Protein AF-A0A859IIN7-F1 (afdb_monomer_lite)

Foldseek 3Di:
DVVVVVVVVLLVLLVVLLVLLLVLLVVLLVCLVVVNDDDLVVVLVSLVSSLVSLQVSLVSCLVCVVVDDLVSLVVSLVSLVSSLVSVVVSVVSHPDDPDPSNVVSVVVSVVSNVVSVVSSVVSVVVNVVVVVVVVVVVVVVVVD

pLDDT: mean 83.44, std 11.03, range [45.28, 95.75]

Secondary structure (DSSP, 8-state):
-HHHHHHHHHHHHHHHHHHHHHHHHHHHHHHHHTT-PPPHHHHHHHHHHHHHHHHHHHHHHHHTTTTS-HHHHHHHHHHHHHHHHHHHHHHHHS-----HHHHHHHHHHHHHHHHHHHHHHHHHHHHHHHHHHHHHHHHHHHH-

Structure (mmCIF, N/CA/C/O backbone):
data_AF-A0A859IIN7-F1
#
_entry.id   AF-A0A859IIN7-F1
#
loop_
_atom_site.group_PDB
_atom_site.id
_atom_site.type_symbol
_atom_site.label_atom_id
_atom_site.label_alt_id
_atom_site.label_comp_id
_atom_site.label_asym_id
_atom_site.label_entity_id
_atom_site.label_seq_id
_atom_site.pdbx_PDB_ins_code
_atom_site.Cartn_x
_atom_site.Cartn_y
_atom_site.Cartn_z
_atom_site.occupancy
_atom_site.B_iso_or_equiv
_atom_site.auth_seq_id
_atom_site.auth_comp_id
_atom_site.auth_asym_id
_atom_site.auth_atom_id
_atom_site.pdbx_PDB_model_num
ATOM 1 N N . MET A 1 1 ? -8.875 -16.044 26.365 1.00 47.06 1 MET A N 1
ATOM 2 C CA . MET A 1 1 ? -7.469 -15.894 25.914 1.00 47.06 1 MET A CA 1
ATOM 3 C C . MET A 1 1 ? -7.319 -16.056 24.393 1.00 47.06 1 MET A C 1
ATOM 5 O O . MET A 1 1 ? -6.776 -15.157 23.759 1.00 47.06 1 MET A O 1
ATOM 9 N N . PHE A 1 2 ? -7.911 -17.092 23.781 1.00 45.28 2 PHE A N 1
ATOM 10 C CA . PHE A 1 2 ? -7.899 -17.334 22.323 1.00 45.28 2 PHE A CA 1
ATOM 11 C C . PHE A 1 2 ? -8.406 -16.170 21.445 1.00 45.28 2 PHE A C 1
ATOM 13 O O . PHE A 1 2 ? -7.792 -15.848 20.430 1.00 45.28 2 PHE A O 1
ATOM 20 N N . ASN A 1 3 ? -9.454 -15.452 21.867 1.00 55.69 3 ASN A N 1
ATOM 21 C CA . ASN A 1 3 ? -9.969 -14.289 21.122 1.00 55.69 3 ASN A CA 1
ATOM 22 C C . ASN A 1 3 ? -8.985 -13.103 21.048 1.00 55.69 3 ASN A C 1
ATOM 24 O O . ASN A 1 3 ? -9.056 -12.300 20.118 1.00 55.69 3 ASN A O 1
ATOM 28 N N . LYS A 1 4 ? -8.064 -12.977 22.014 1.00 54.66 4 LYS A N 1
ATOM 29 C CA . LYS A 1 4 ? -7.067 -11.894 22.054 1.00 54.66 4 LYS A CA 1
ATOM 30 C C . LYS A 1 4 ? -5.874 -12.221 21.146 1.00 54.66 4 LYS A C 1
ATOM 32 O O . LYS A 1 4 ? -5.462 -11.361 20.376 1.00 54.66 4 LYS A O 1
ATOM 37 N N . LEU A 1 5 ? -5.426 -13.482 21.152 1.00 54.47 5 LEU A N 1
ATOM 38 C CA . LEU A 1 5 ? -4.410 -14.003 20.226 1.00 54.47 5 LEU A CA 1
ATOM 39 C C . LEU A 1 5 ? -4.880 -13.938 18.763 1.00 54.47 5 LEU A C 1
ATOM 41 O O . LEU A 1 5 ? -4.162 -13.436 17.904 1.00 54.47 5 LEU A O 1
ATOM 45 N N . SER A 1 6 ? -6.131 -14.336 18.492 1.00 61.00 6 SER A N 1
ATOM 46 C CA . SER A 1 6 ? -6.735 -14.219 17.156 1.00 61.00 6 SER A CA 1
ATOM 47 C C . SER A 1 6 ? -6.752 -12.769 16.658 1.00 61.00 6 SER A C 1
ATOM 49 O O . SER A 1 6 ? -6.399 -12.503 15.512 1.00 61.00 6 SER A O 1
ATOM 51 N N . LYS A 1 7 ? -7.110 -11.800 17.514 1.00 59.78 7 LYS A N 1
ATOM 52 C CA . LYS A 1 7 ? -7.098 -10.371 17.156 1.00 59.78 7 LYS A CA 1
ATOM 53 C C . LYS A 1 7 ? -5.687 -9.825 16.910 1.00 59.78 7 LYS A C 1
ATOM 55 O O . LYS A 1 7 ? -5.524 -9.017 15.999 1.00 59.78 7 LYS A O 1
ATOM 60 N N . MET A 1 8 ? -4.685 -10.267 17.673 1.00 61.94 8 MET A N 1
ATOM 61 C CA . MET A 1 8 ? -3.286 -9.878 17.452 1.00 61.94 8 MET A CA 1
ATOM 62 C C . MET A 1 8 ? -2.758 -10.391 16.109 1.00 61.94 8 MET A C 1
ATOM 64 O O . MET A 1 8 ? -2.205 -9.598 15.354 1.00 61.94 8 MET A O 1
ATOM 68 N N . ASN A 1 9 ? -3.026 -11.650 15.750 1.00 75.88 9 ASN A N 1
ATOM 69 C CA . ASN A 1 9 ? -2.620 -12.201 14.449 1.00 75.88 9 ASN A CA 1
ATOM 70 C C . ASN A 1 9 ? -3.285 -11.472 13.272 1.00 75.88 9 ASN A C 1
ATOM 72 O O . ASN A 1 9 ? -2.650 -11.229 12.249 1.00 75.88 9 ASN A O 1
ATOM 76 N N . LYS A 1 10 ? -4.552 -11.064 13.430 1.00 78.62 10 LYS A N 1
ATOM 77 C CA . LYS A 1 10 ? -5.299 -10.313 12.407 1.00 78.62 10 LYS A CA 1
ATOM 78 C C . LYS A 1 10 ? -4.705 -8.931 12.134 1.00 78.62 10 LYS A C 1
ATOM 80 O O . LYS A 1 10 ? -4.591 -8.536 10.980 1.00 78.62 10 LYS A O 1
ATOM 85 N N . LEU A 1 11 ? -4.336 -8.198 13.185 1.00 83.12 11 LEU A N 1
ATOM 86 C CA . LEU A 1 11 ? -3.694 -6.887 13.053 1.00 83.12 11 LEU A CA 1
ATOM 87 C C . LEU A 1 11 ? -2.263 -7.009 12.533 1.00 83.12 11 LEU A C 1
ATOM 89 O O . LEU A 1 11 ? -1.861 -6.217 11.688 1.00 83.12 11 LEU A O 1
ATOM 93 N N . TYR A 1 12 ? -1.522 -8.009 13.012 1.00 86.38 12 TYR A N 1
ATOM 94 C CA . TYR A 1 12 ? -0.173 -8.293 12.539 1.00 86.38 12 TYR A CA 1
ATOM 95 C C . TYR A 1 12 ? -0.163 -8.541 11.030 1.00 86.38 12 TYR A C 1
ATOM 97 O O . TYR A 1 12 ? 0.607 -7.902 10.329 1.00 86.38 12 TYR A O 1
ATOM 105 N N . PHE A 1 13 ? -1.093 -9.355 10.516 1.00 89.12 13 PHE A N 1
ATOM 106 C CA . PHE A 1 13 ? -1.262 -9.557 9.075 1.00 89.12 13 PHE A CA 1
ATOM 107 C C . PHE A 1 13 ? -1.407 -8.227 8.318 1.00 89.12 13 PHE A C 1
ATOM 109 O O . PHE A 1 13 ? -0.651 -7.961 7.393 1.00 89.12 13 PHE A O 1
ATOM 116 N N . ILE A 1 14 ? -2.322 -7.349 8.742 1.00 90.19 14 ILE A N 1
ATOM 117 C CA . ILE A 1 14 ? -2.538 -6.057 8.070 1.00 90.19 14 ILE A CA 1
ATOM 118 C C . ILE A 1 14 ? -1.253 -5.221 8.062 1.00 90.19 14 ILE A C 1
ATOM 120 O O . ILE A 1 14 ? -0.852 -4.710 7.018 1.00 90.19 14 ILE A O 1
ATOM 124 N N . TYR A 1 15 ? -0.602 -5.084 9.219 1.00 91.69 15 TYR A N 1
ATOM 125 C CA . TYR A 1 15 ? 0.584 -4.243 9.337 1.00 91.69 15 TYR A CA 1
ATOM 126 C C . TYR A 1 15 ? 1.781 -4.800 8.573 1.00 91.69 15 TYR A C 1
ATOM 128 O O . TYR A 1 15 ? 2.488 -4.012 7.959 1.00 91.69 15 TYR A O 1
ATOM 136 N N . THR A 1 16 ? 1.976 -6.119 8.553 1.00 93.75 16 THR A N 1
ATOM 137 C CA . THR A 1 16 ? 3.070 -6.770 7.820 1.00 93.75 16 THR A CA 1
ATOM 138 C C . THR A 1 16 ? 2.947 -6.559 6.314 1.00 93.75 16 THR A C 1
ATOM 140 O O . THR A 1 16 ? 3.932 -6.262 5.647 1.00 93.75 16 THR A O 1
ATOM 143 N N . TYR A 1 17 ? 1.738 -6.670 5.762 1.00 93.88 17 TYR A N 1
ATOM 144 C CA . TYR A 1 17 ? 1.529 -6.506 4.323 1.00 93.88 17 TYR A CA 1
ATOM 145 C C . TYR A 1 17 ? 1.619 -5.033 3.898 1.00 93.88 17 TYR A C 1
ATOM 147 O O . TYR A 1 17 ? 2.206 -4.725 2.861 1.00 93.88 17 TYR A O 1
ATOM 155 N N . LEU A 1 18 ? 1.110 -4.109 4.724 1.00 94.12 18 LEU A N 1
ATOM 156 C CA . LEU A 1 18 ? 1.273 -2.672 4.484 1.00 94.12 18 LEU A CA 1
ATOM 157 C C . LEU A 1 18 ? 2.730 -2.224 4.623 1.00 94.12 18 LEU A C 1
ATOM 159 O O . LEU A 1 18 ? 3.196 -1.441 3.802 1.00 94.12 18 LEU A O 1
ATOM 163 N N . SER A 1 19 ? 3.467 -2.712 5.624 1.00 93.12 19 SER A N 1
ATOM 164 C CA . SER A 1 19 ? 4.878 -2.356 5.790 1.00 93.12 19 SER A CA 1
ATOM 165 C C . SER A 1 19 ? 5.744 -2.927 4.669 1.00 93.12 19 SER A C 1
ATOM 167 O O . SER A 1 19 ? 6.609 -2.215 4.167 1.00 93.12 19 SER A O 1
ATOM 169 N N . ALA A 1 20 ? 5.483 -4.159 4.222 1.00 94.38 20 ALA A N 1
ATOM 170 C CA . ALA A 1 20 ? 6.167 -4.747 3.075 1.00 94.38 20 ALA A CA 1
ATOM 171 C C . ALA A 1 20 ? 5.923 -3.934 1.793 1.00 94.38 20 ALA A C 1
ATOM 173 O O . ALA A 1 20 ? 6.879 -3.577 1.107 1.00 94.38 20 ALA A O 1
ATOM 174 N N . SER A 1 21 ? 4.666 -3.570 1.510 1.00 94.75 21 SER A N 1
ATOM 175 C CA . SER A 1 21 ? 4.335 -2.706 0.369 1.00 94.75 21 SER A CA 1
ATOM 176 C C . SER A 1 21 ? 5.023 -1.338 0.470 1.00 94.75 21 SER A C 1
ATOM 178 O O . SER A 1 21 ? 5.623 -0.875 -0.500 1.00 94.75 21 SER A O 1
ATOM 180 N N . LEU A 1 22 ? 5.022 -0.720 1.655 1.00 95.31 22 LEU A N 1
ATOM 181 C CA . LEU A 1 22 ? 5.700 0.554 1.893 1.00 95.31 22 LEU A CA 1
ATOM 182 C C . LEU A 1 22 ? 7.209 0.466 1.622 1.00 95.31 22 LEU A C 1
ATOM 184 O O . LEU A 1 22 ? 7.754 1.337 0.951 1.00 95.31 22 LEU A O 1
ATOM 188 N N . MET A 1 23 ? 7.877 -0.586 2.101 1.00 95.75 23 MET A N 1
ATOM 189 C CA . MET A 1 23 ? 9.314 -0.785 1.877 1.00 95.75 23 MET A CA 1
ATOM 190 C C . MET A 1 23 ? 9.651 -0.943 0.394 1.00 95.75 23 MET A C 1
ATOM 192 O O . MET A 1 23 ? 10.653 -0.393 -0.057 1.00 95.75 23 MET A O 1
ATOM 196 N N . ILE A 1 24 ? 8.794 -1.620 -0.378 1.00 94.31 24 ILE A N 1
ATOM 197 C CA . ILE A 1 24 ? 8.957 -1.729 -1.833 1.00 94.31 24 ILE A CA 1
ATOM 198 C C . ILE A 1 24 ? 8.896 -0.343 -2.490 1.00 94.31 24 ILE A C 1
ATOM 200 O O . ILE A 1 24 ? 9.752 -0.013 -3.306 1.00 94.31 24 ILE A O 1
ATOM 204 N N . TRP A 1 25 ? 7.931 0.499 -2.113 1.00 93.31 25 TRP A N 1
ATOM 205 C CA . TRP A 1 25 ? 7.811 1.846 -2.682 1.00 93.31 25 TRP A CA 1
ATOM 206 C C . TRP A 1 25 ? 8.932 2.795 -2.252 1.00 93.31 25 TRP A C 1
ATOM 208 O O . TRP A 1 25 ? 9.388 3.598 -3.061 1.00 93.31 25 TRP A O 1
ATOM 218 N N . ILE A 1 26 ? 9.426 2.680 -1.016 1.00 94.19 26 ILE A N 1
ATOM 219 C CA . ILE A 1 26 ? 10.617 3.415 -0.562 1.00 94.19 26 ILE A CA 1
ATOM 220 C C . ILE A 1 26 ? 11.844 2.991 -1.374 1.00 94.19 26 ILE A C 1
ATOM 222 O O . ILE A 1 26 ? 12.609 3.843 -1.820 1.00 94.19 26 ILE A O 1
ATOM 226 N N . PHE A 1 27 ? 12.021 1.688 -1.597 1.00 92.88 27 PHE A N 1
ATOM 227 C CA . PHE A 1 27 ? 13.100 1.169 -2.432 1.00 92.88 27 PHE A CA 1
ATOM 228 C C . PHE A 1 27 ? 13.004 1.698 -3.869 1.00 92.88 27 PHE A C 1
ATOM 230 O O . PHE A 1 27 ? 14.003 2.157 -4.417 1.00 92.88 27 PHE A O 1
ATOM 237 N N . TYR A 1 28 ? 11.804 1.733 -4.452 1.00 89.81 28 TYR A N 1
ATOM 238 C CA . TYR A 1 28 ? 11.590 2.329 -5.771 1.00 89.81 28 TYR A CA 1
ATOM 239 C C . TYR A 1 28 ? 11.928 3.811 -5.837 1.00 89.81 28 TYR A C 1
ATOM 241 O O . TYR A 1 28 ? 12.579 4.248 -6.785 1.00 89.81 28 TYR A O 1
ATOM 249 N N . LEU A 1 29 ? 11.517 4.577 -4.826 1.00 89.38 29 LEU A N 1
ATOM 250 C CA . LEU A 1 29 ? 11.861 5.988 -4.734 1.00 89.38 29 LEU A CA 1
ATOM 251 C C . LEU A 1 29 ? 13.384 6.171 -4.660 1.00 89.38 29 LEU A C 1
ATOM 253 O O . LEU A 1 29 ? 13.937 7.012 -5.362 1.00 89.38 29 LEU A O 1
ATOM 257 N N . PHE A 1 30 ? 14.067 5.351 -3.857 1.00 91.81 30 PHE A N 1
ATOM 258 C CA . PHE A 1 30 ? 15.524 5.366 -3.759 1.00 91.81 30 PHE A CA 1
ATOM 259 C C . PHE A 1 30 ? 16.195 5.077 -5.108 1.00 91.81 30 PHE A C 1
ATOM 261 O O . PHE A 1 30 ? 17.106 5.806 -5.500 1.00 91.81 30 PHE A O 1
ATOM 268 N N . LEU A 1 31 ? 15.741 4.054 -5.838 1.00 89.69 31 LEU A N 1
ATOM 269 C CA . LEU A 1 31 ? 16.272 3.741 -7.167 1.00 89.69 31 LEU A CA 1
ATOM 270 C C . LEU A 1 31 ? 16.083 4.903 -8.144 1.00 89.69 31 LEU A C 1
ATOM 272 O O . LEU A 1 31 ? 17.032 5.288 -8.825 1.00 89.69 31 LEU A O 1
ATOM 276 N N . ALA A 1 32 ? 14.883 5.484 -8.174 1.00 85.44 32 ALA A N 1
ATOM 277 C CA . ALA A 1 32 ? 14.558 6.585 -9.068 1.00 85.44 32 ALA A CA 1
ATOM 278 C C . ALA A 1 32 ? 15.386 7.849 -8.767 1.00 85.44 32 ALA A C 1
ATOM 280 O O . ALA A 1 32 ? 15.929 8.441 -9.692 1.00 85.44 32 ALA A O 1
ATOM 281 N N . ILE A 1 33 ? 15.583 8.211 -7.490 1.00 88.44 33 ILE A N 1
ATOM 282 C CA . ILE A 1 33 ? 16.441 9.346 -7.090 1.00 88.44 33 ILE A CA 1
ATOM 283 C C . ILE A 1 33 ? 17.896 9.150 -7.548 1.00 88.44 33 ILE A C 1
ATOM 285 O O . ILE A 1 33 ? 18.561 10.112 -7.925 1.00 88.44 33 ILE A O 1
ATOM 289 N N . ASN A 1 34 ? 18.394 7.911 -7.535 1.00 88.75 34 ASN A N 1
ATOM 290 C CA . ASN A 1 34 ? 19.753 7.583 -7.977 1.00 88.75 34 ASN A CA 1
ATOM 291 C C . ASN A 1 34 ? 19.854 7.311 -9.490 1.00 88.75 34 ASN A C 1
ATOM 293 O O . ASN A 1 34 ? 20.912 6.890 -9.955 1.00 88.75 34 ASN A O 1
ATOM 297 N N . ASN A 1 35 ? 18.781 7.523 -10.263 1.00 83.88 35 ASN A N 1
ATOM 298 C CA . ASN A 1 35 ? 18.700 7.196 -11.691 1.00 83.88 35 ASN A CA 1
ATOM 299 C C . ASN A 1 35 ? 19.058 5.730 -12.020 1.00 83.88 35 ASN A C 1
ATOM 301 O O . ASN A 1 35 ? 19.573 5.429 -13.097 1.00 83.88 35 ASN A O 1
ATOM 305 N N . ILE A 1 36 ? 18.781 4.800 -11.102 1.00 83.75 36 ILE A N 1
ATOM 306 C CA . ILE A 1 36 ? 19.011 3.369 -11.307 1.00 83.75 36 ILE A CA 1
ATOM 307 C C . ILE A 1 36 ? 17.756 2.765 -11.937 1.00 83.75 36 ILE A C 1
ATOM 309 O O . ILE A 1 36 ? 16.715 2.643 -11.290 1.00 83.75 36 ILE A O 1
ATOM 313 N N . SER A 1 37 ? 17.853 2.345 -13.198 1.00 77.06 37 SER A N 1
ATOM 314 C CA . SER A 1 37 ? 16.765 1.646 -13.880 1.00 77.06 37 SER A CA 1
ATOM 315 C C . SER A 1 37 ? 16.821 0.144 -13.610 1.00 77.06 37 SER A C 1
ATOM 317 O O . SER A 1 37 ? 17.808 -0.520 -13.933 1.00 77.06 37 SER A O 1
ATOM 319 N N . LEU A 1 38 ? 15.733 -0.412 -13.084 1.00 78.81 38 LEU A N 1
ATOM 320 C CA . LEU A 1 38 ? 15.498 -1.852 -13.123 1.00 78.81 38 LEU A CA 1
ATOM 321 C C . LEU A 1 38 ? 15.097 -2.283 -14.535 1.00 78.81 38 LEU A C 1
ATOM 323 O O . LEU A 1 38 ? 14.477 -1.528 -15.283 1.00 78.81 38 LEU A O 1
ATOM 327 N N . PHE A 1 39 ? 15.406 -3.531 -14.879 1.00 82.44 39 PHE A N 1
ATOM 328 C CA . PHE A 1 39 ? 14.860 -4.140 -16.085 1.00 82.44 39 PHE A CA 1
ATOM 329 C C . PHE A 1 39 ? 13.327 -4.199 -15.982 1.00 82.44 39 PHE A C 1
ATOM 331 O O . PHE A 1 39 ? 12.790 -4.623 -14.953 1.00 82.44 39 PHE A O 1
ATOM 338 N N . TRP A 1 40 ? 12.634 -3.789 -17.049 1.00 76.50 40 TRP A N 1
ATOM 339 C CA . TRP A 1 40 ? 11.184 -3.541 -17.063 1.00 76.50 40 TRP A CA 1
ATOM 340 C C . TRP A 1 40 ? 10.351 -4.713 -16.521 1.00 76.50 40 TRP A C 1
ATOM 342 O O . TRP A 1 40 ? 9.346 -4.506 -15.846 1.00 76.50 40 TRP A O 1
ATOM 352 N N . PHE A 1 41 ? 10.784 -5.953 -16.762 1.00 79.75 41 PHE A N 1
ATOM 353 C CA . PHE A 1 41 ? 10.084 -7.150 -16.297 1.00 79.75 41 PHE A CA 1
ATOM 354 C C . PHE A 1 41 ? 10.128 -7.308 -14.770 1.00 79.75 41 PHE A C 1
ATOM 356 O O . PHE A 1 41 ? 9.102 -7.577 -14.142 1.00 79.75 41 PHE A O 1
ATOM 363 N N . PHE A 1 42 ? 11.294 -7.101 -14.147 1.00 84.81 42 PHE A N 1
ATOM 364 C CA . PHE A 1 42 ? 11.410 -7.142 -12.684 1.00 84.81 42 PHE A CA 1
ATOM 365 C C . PHE A 1 42 ? 10.649 -5.987 -12.044 1.00 84.81 42 PHE A C 1
ATOM 367 O O . PHE A 1 42 ? 9.987 -6.167 -11.022 1.00 84.81 42 PHE A O 1
ATOM 374 N N . ASP A 1 43 ? 10.693 -4.824 -12.687 1.00 83.69 43 ASP A N 1
ATOM 375 C CA . ASP A 1 43 ? 9.953 -3.652 -12.259 1.00 83.69 43 ASP A CA 1
A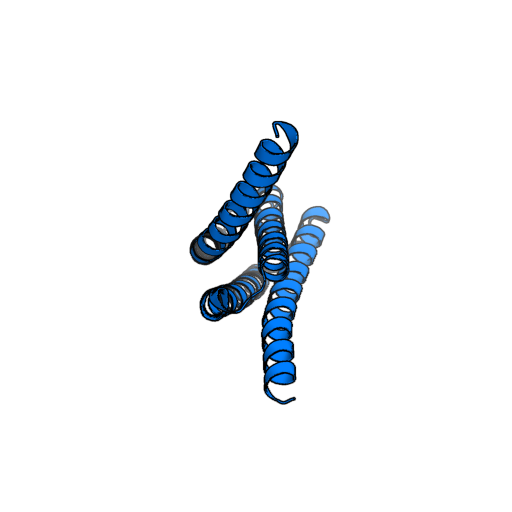TOM 376 C C . ASP A 1 43 ? 8.423 -3.893 -12.292 1.00 83.69 43 ASP A C 1
ATOM 378 O O . ASP A 1 43 ? 7.686 -3.556 -11.359 1.00 83.69 43 ASP A O 1
ATOM 382 N N . ALA A 1 44 ? 7.914 -4.564 -13.324 1.00 82.19 44 ALA A N 1
ATOM 383 C CA . ALA A 1 44 ? 6.510 -4.960 -13.394 1.00 82.19 44 ALA A CA 1
ATOM 384 C C . ALA A 1 44 ? 6.121 -5.925 -12.258 1.00 82.19 44 ALA A C 1
ATOM 386 O O . ALA A 1 44 ? 5.133 -5.685 -11.563 1.00 82.19 44 ALA A O 1
ATOM 387 N N . ILE A 1 45 ? 6.915 -6.974 -12.013 1.00 87.38 45 ILE A N 1
ATOM 388 C CA . ILE A 1 45 ? 6.616 -7.986 -10.985 1.00 87.38 45 ILE A CA 1
ATOM 389 C C . ILE A 1 45 ? 6.605 -7.382 -9.580 1.00 87.38 45 ILE A C 1
ATOM 391 O O . ILE A 1 45 ? 5.668 -7.616 -8.816 1.00 87.38 45 ILE A O 1
ATOM 395 N N . ILE A 1 46 ? 7.637 -6.615 -9.227 1.00 89.50 46 ILE A N 1
ATOM 396 C CA . ILE A 1 46 ? 7.797 -6.084 -7.869 1.00 89.50 46 ILE A CA 1
ATOM 397 C C . ILE A 1 46 ? 6.710 -5.040 -7.574 1.00 89.50 46 ILE A C 1
ATOM 399 O O . ILE A 1 46 ? 6.083 -5.081 -6.511 1.00 89.50 46 ILE A O 1
ATOM 403 N N . SER A 1 47 ? 6.421 -4.149 -8.528 1.00 88.31 47 SER A N 1
ATOM 404 C CA . SER A 1 47 ? 5.336 -3.168 -8.392 1.00 88.31 47 SER A CA 1
ATOM 405 C C . SER A 1 47 ? 3.958 -3.831 -8.271 1.00 88.31 47 SER A C 1
ATOM 407 O O . SER A 1 47 ? 3.171 -3.465 -7.395 1.00 88.31 47 SER A O 1
ATOM 409 N N . PHE A 1 48 ? 3.679 -4.853 -9.086 1.00 88.56 48 PHE A N 1
ATOM 410 C CA . PHE A 1 48 ? 2.444 -5.631 -9.012 1.00 88.56 48 PHE A CA 1
ATOM 411 C C . PHE A 1 48 ? 2.299 -6.340 -7.662 1.00 88.56 48 PHE A C 1
ATOM 413 O O . PHE A 1 48 ? 1.247 -6.259 -7.027 1.00 88.56 48 PHE A O 1
ATOM 420 N N . LEU A 1 49 ? 3.372 -6.973 -7.178 1.00 91.44 49 LEU A N 1
ATOM 421 C CA . LEU A 1 49 ? 3.391 -7.620 -5.871 1.00 91.44 49 LEU A CA 1
ATOM 422 C C . LEU A 1 49 ? 3.093 -6.616 -4.750 1.00 91.44 49 LEU A C 1
ATOM 424 O O . LEU A 1 49 ? 2.279 -6.909 -3.879 1.00 91.44 49 LEU A O 1
ATOM 428 N N . SER A 1 50 ? 3.682 -5.418 -4.791 1.00 94.19 50 SER A N 1
ATOM 429 C CA . SER A 1 50 ? 3.402 -4.367 -3.804 1.00 94.19 50 SER A CA 1
ATOM 430 C C . SER A 1 50 ? 1.918 -3.997 -3.760 1.00 94.19 50 SER A C 1
ATOM 432 O O . SER A 1 50 ? 1.318 -3.944 -2.682 1.00 94.19 50 SER A O 1
ATOM 434 N N . TRP A 1 51 ? 1.292 -3.807 -4.925 1.00 94.12 51 TRP A N 1
ATOM 435 C CA . TRP A 1 51 ? -0.133 -3.493 -4.998 1.00 94.12 51 TRP A CA 1
ATOM 436 C C . TRP A 1 51 ? -1.033 -4.640 -4.544 1.00 94.12 51 TRP A C 1
ATOM 438 O O . TRP A 1 51 ? -2.059 -4.378 -3.912 1.00 94.12 51 TRP A O 1
ATOM 448 N N . LEU A 1 52 ? -0.654 -5.894 -4.811 1.00 92.38 52 LEU A N 1
ATOM 449 C CA . LEU A 1 52 ? -1.360 -7.063 -4.288 1.00 92.38 52 LEU A CA 1
ATOM 450 C C . LEU A 1 52 ? -1.266 -7.150 -2.765 1.00 92.38 52 LEU A C 1
ATOM 452 O O . LEU A 1 52 ? -2.275 -7.405 -2.108 1.00 92.38 52 LEU A O 1
ATOM 456 N N . LEU A 1 53 ? -0.083 -6.907 -2.192 1.00 94.00 53 LEU A N 1
ATOM 457 C CA . LEU A 1 53 ? 0.107 -6.904 -0.741 1.00 94.00 53 LEU A CA 1
ATOM 458 C C . LEU A 1 53 ? -0.770 -5.832 -0.082 1.00 94.00 53 LEU A C 1
ATOM 460 O O . LEU A 1 53 ? -1.495 -6.119 0.875 1.00 94.00 53 LEU A O 1
ATOM 464 N N . MET A 1 54 ? -0.763 -4.617 -0.634 1.00 94.12 54 MET A N 1
ATOM 465 C CA . MET A 1 54 ? -1.619 -3.529 -0.171 1.00 94.12 54 MET A CA 1
ATOM 466 C C . MET A 1 54 ? -3.107 -3.868 -0.318 1.00 94.12 54 MET A C 1
ATOM 468 O O . MET A 1 54 ? -3.877 -3.666 0.622 1.00 94.12 54 MET A O 1
ATOM 472 N N . GLY A 1 55 ? -3.515 -4.424 -1.460 1.00 92.44 55 GLY A N 1
ATOM 473 C CA . GLY A 1 55 ? -4.900 -4.812 -1.720 1.00 92.44 55 GLY A CA 1
ATOM 474 C C . GLY A 1 55 ? -5.397 -5.908 -0.786 1.00 92.44 55 GLY A C 1
ATOM 475 O O . GLY A 1 55 ? -6.506 -5.806 -0.254 1.00 92.44 55 GLY A O 1
ATOM 476 N N . ALA A 1 56 ? -4.564 -6.908 -0.493 1.00 91.69 56 ALA A N 1
ATOM 477 C CA . ALA A 1 56 ? -4.873 -7.942 0.488 1.00 91.69 56 ALA A CA 1
ATOM 478 C C . ALA A 1 56 ? -5.064 -7.331 1.885 1.00 91.69 56 ALA A C 1
ATOM 480 O O . ALA A 1 56 ? -6.061 -7.608 2.558 1.00 91.69 56 ALA A O 1
ATOM 481 N N . ALA A 1 57 ? -4.160 -6.437 2.299 1.00 92.69 57 ALA A N 1
ATOM 482 C CA . ALA A 1 57 ? -4.247 -5.759 3.587 1.00 92.69 57 ALA A CA 1
ATOM 483 C C . ALA A 1 57 ? -5.491 -4.865 3.703 1.00 92.69 57 ALA A C 1
ATOM 485 O O . ALA A 1 57 ? -6.164 -4.876 4.738 1.00 92.69 5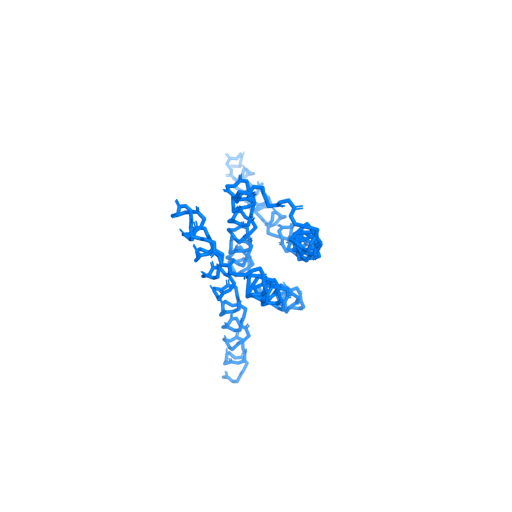7 ALA A O 1
ATOM 486 N N . LEU A 1 58 ? -5.825 -4.116 2.650 1.00 92.12 58 LEU A N 1
ATOM 487 C CA . LEU A 1 58 ? -6.987 -3.229 2.594 1.00 92.12 58 LEU A CA 1
ATOM 488 C C . LEU A 1 58 ? -8.303 -4.001 2.583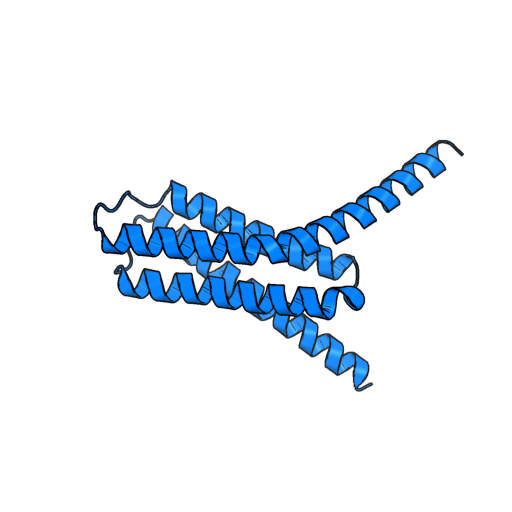 1.00 92.12 58 LEU A C 1
ATOM 490 O O . LEU A 1 58 ? -9.193 -3.690 3.374 1.00 92.12 58 LEU A O 1
ATOM 494 N N . THR A 1 59 ? -8.413 -5.035 1.751 1.00 90.75 59 THR A N 1
ATOM 495 C CA . THR A 1 59 ? -9.603 -5.895 1.672 1.00 90.75 59 THR A CA 1
ATOM 496 C C . THR A 1 59 ? -9.856 -6.570 3.018 1.00 90.75 59 THR A C 1
ATOM 498 O O . THR A 1 59 ? -10.970 -6.552 3.552 1.00 90.75 59 THR A O 1
ATOM 501 N N . TYR A 1 60 ? -8.794 -7.087 3.638 1.00 89.44 60 TYR A N 1
ATOM 502 C CA . TYR A 1 60 ? -8.886 -7.698 4.955 1.00 89.44 60 TYR A CA 1
ATOM 503 C C . TYR A 1 60 ? -9.262 -6.676 6.039 1.00 89.44 60 TYR A C 1
ATOM 505 O O . TYR A 1 60 ? -10.172 -6.922 6.836 1.00 89.44 60 TYR A O 1
ATOM 513 N N . SER A 1 61 ? -8.653 -5.487 6.020 1.00 88.31 61 SER A N 1
ATOM 514 C CA . SER A 1 61 ? -8.994 -4.373 6.919 1.00 88.31 61 SER A CA 1
ATOM 515 C C . SER A 1 61 ? -10.444 -3.921 6.768 1.00 88.31 61 SER A C 1
ATOM 517 O O . SER A 1 61 ? -11.113 -3.640 7.764 1.00 88.31 61 SER A O 1
ATOM 519 N N . TYR A 1 62 ? -10.954 -3.874 5.537 1.00 86.00 62 TYR A N 1
ATOM 520 C CA . TYR A 1 62 ? -12.339 -3.534 5.242 1.00 86.00 62 TYR A CA 1
ATOM 521 C C . TYR A 1 62 ? -13.300 -4.561 5.852 1.00 86.00 62 TYR A C 1
ATOM 523 O O . TYR A 1 62 ? -14.217 -4.174 6.589 1.00 86.00 62 TYR A O 1
ATOM 531 N N . SER A 1 63 ? -13.034 -5.857 5.645 1.00 85.50 63 SER A N 1
ATOM 532 C CA . SER A 1 63 ? -13.835 -6.952 6.217 1.00 85.50 63 SER A CA 1
ATOM 533 C C . SER A 1 63 ? -13.878 -6.904 7.753 1.00 85.50 63 SER A C 1
ATOM 535 O O . SER A 1 63 ? -14.923 -7.113 8.371 1.00 85.50 63 SER A O 1
ATOM 537 N N . LEU A 1 64 ? -12.765 -6.515 8.386 1.00 84.06 64 LEU A N 1
ATOM 538 C CA . LEU A 1 64 ? -12.628 -6.397 9.840 1.00 84.06 64 LEU A CA 1
ATOM 539 C C . LEU A 1 64 ? -12.992 -5.009 10.385 1.00 84.06 64 LEU A C 1
ATOM 541 O O . LEU A 1 64 ? -12.923 -4.789 11.596 1.00 84.06 64 LEU A O 1
ATOM 545 N N . SER A 1 65 ? -13.414 -4.068 9.539 1.00 76.69 65 SER A N 1
ATOM 546 C CA . SER A 1 65 ? -13.562 -2.652 9.906 1.00 76.69 65 SER A CA 1
ATOM 547 C C . SER A 1 65 ? -14.573 -2.377 11.024 1.00 76.69 65 SER A C 1
ATOM 549 O O . SER A 1 65 ? -14.484 -1.327 11.666 1.00 76.69 65 SER A O 1
ATOM 551 N N . ARG A 1 66 ? -15.514 -3.302 11.274 1.00 74.38 66 ARG A N 1
ATOM 552 C CA . ARG A 1 66 ? -16.457 -3.257 12.410 1.00 74.38 66 ARG A CA 1
ATOM 553 C C . ARG A 1 66 ? -15.790 -3.579 13.753 1.00 74.38 66 ARG A C 1
ATOM 555 O O . ARG A 1 66 ? -16.247 -3.102 14.783 1.00 74.38 66 ARG A O 1
ATOM 562 N N . PHE A 1 67 ? -14.713 -4.361 13.742 1.00 78.38 67 PHE A N 1
ATOM 563 C CA . PHE A 1 67 ? -14.007 -4.831 14.939 1.00 78.38 67 PHE A CA 1
ATOM 564 C C . PHE A 1 67 ? -12.707 -4.070 15.215 1.00 78.38 67 PHE A C 1
ATOM 566 O O . PHE A 1 67 ? -12.136 -4.199 16.300 1.00 78.38 67 PHE A O 1
ATOM 573 N N . LEU A 1 68 ? -12.226 -3.294 14.241 1.00 80.56 68 LEU A N 1
ATOM 574 C CA . LEU A 1 68 ? -11.047 -2.452 14.388 1.00 80.56 68 LEU A CA 1
ATOM 575 C C . LEU A 1 68 ? -11.373 -1.204 15.213 1.00 80.56 68 LEU A C 1
ATOM 577 O O . LEU A 1 68 ? -12.320 -0.468 14.923 1.00 80.56 68 LEU A O 1
ATOM 581 N N . SER A 1 69 ? -10.541 -0.930 16.220 1.00 84.31 69 SER A N 1
ATOM 582 C CA . SER A 1 69 ? -10.623 0.328 16.963 1.00 84.31 69 SER A CA 1
ATOM 583 C C . SER A 1 69 ? -10.346 1.517 16.037 1.00 84.31 69 SER A C 1
ATOM 585 O O . SER A 1 69 ? -9.719 1.382 14.982 1.00 84.31 69 SER A O 1
ATOM 587 N N . HIS A 1 70 ? -10.811 2.704 16.428 1.00 85.00 70 HIS A N 1
ATOM 588 C CA . HIS A 1 70 ? -10.550 3.931 15.674 1.00 85.00 70 HIS A CA 1
ATOM 589 C C . HIS A 1 70 ? -9.049 4.163 15.434 1.00 85.00 70 HIS A C 1
ATOM 591 O O . HIS A 1 70 ? -8.635 4.304 14.288 1.00 85.00 70 HIS A O 1
ATOM 597 N N . LYS A 1 71 ? -8.229 4.059 16.491 1.00 86.88 71 LYS A N 1
ATOM 598 C CA . LYS A 1 71 ? -6.765 4.215 16.412 1.00 86.88 71 LYS A CA 1
ATOM 599 C C . LYS A 1 71 ? -6.111 3.272 15.395 1.00 86.88 71 LYS A C 1
ATOM 601 O O . LYS A 1 71 ? -5.159 3.657 14.726 1.00 86.88 71 LYS A O 1
ATOM 606 N N . HIS A 1 72 ? -6.583 2.028 15.280 1.00 88.81 72 HIS A N 1
ATOM 607 C CA . HIS A 1 72 ? -6.028 1.095 14.294 1.00 88.81 72 HIS A CA 1
ATOM 608 C C . HIS A 1 72 ? -6.412 1.477 12.867 1.00 88.81 72 HIS A C 1
ATOM 610 O O . HIS A 1 72 ? -5.559 1.405 11.985 1.00 88.81 72 HIS A O 1
ATOM 616 N N . ARG A 1 73 ? -7.657 1.923 12.652 1.00 88.06 73 ARG A N 1
ATOM 617 C CA . ARG A 1 73 ? -8.112 2.419 11.347 1.00 88.06 73 ARG A CA 1
ATOM 618 C C . ARG A 1 73 ? -7.317 3.646 10.912 1.00 88.06 73 ARG A C 1
ATOM 620 O O . ARG A 1 73 ? -6.836 3.651 9.792 1.00 88.06 73 ARG A O 1
ATOM 627 N N . GLU A 1 74 ? -7.079 4.606 11.805 1.00 89.56 74 GLU A N 1
ATOM 628 C CA . GLU A 1 74 ? -6.208 5.760 11.528 1.00 89.56 74 GLU A CA 1
ATOM 629 C C . GLU A 1 74 ? -4.813 5.341 11.071 1.00 89.56 74 GLU A C 1
ATOM 631 O O . GLU A 1 74 ? -4.349 5.790 10.029 1.00 89.56 74 GLU A O 1
ATOM 636 N N . LYS A 1 75 ? -4.160 4.432 11.806 1.00 90.50 75 LYS A N 1
ATOM 637 C CA . LYS A 1 75 ? -2.825 3.944 11.434 1.00 90.50 75 LYS A CA 1
ATOM 638 C C . LYS A 1 75 ? -2.817 3.287 10.057 1.00 90.50 75 LYS A C 1
ATOM 640 O O . LYS A 1 75 ? -1.947 3.594 9.253 1.00 90.50 75 LYS A O 1
ATOM 645 N N . ILE A 1 76 ? -3.774 2.398 9.787 1.00 91.19 76 ILE A N 1
ATOM 646 C CA . ILE A 1 76 ? -3.904 1.725 8.485 1.00 91.19 76 ILE A CA 1
ATOM 647 C C . ILE A 1 76 ? -4.058 2.762 7.371 1.00 91.19 76 ILE A C 1
ATOM 649 O O . ILE A 1 76 ? -3.354 2.697 6.368 1.00 91.19 76 ILE A O 1
ATOM 653 N N . THR A 1 77 ? -4.928 3.748 7.580 1.00 91.12 77 THR A N 1
ATOM 654 C CA . THR A 1 77 ? -5.158 4.840 6.637 1.00 91.12 77 THR A CA 1
ATOM 655 C C . THR A 1 77 ? -3.888 5.665 6.397 1.00 91.12 77 THR A C 1
ATOM 657 O O . THR A 1 77 ? -3.561 5.936 5.247 1.00 91.12 77 THR A O 1
ATOM 660 N N . ILE A 1 78 ? -3.125 6.008 7.440 1.00 91.38 78 ILE A N 1
ATOM 661 C CA . ILE A 1 78 ? -1.846 6.728 7.300 1.00 91.38 78 ILE A CA 1
ATOM 662 C C . ILE A 1 78 ? -0.847 5.913 6.469 1.00 91.38 78 ILE A C 1
ATOM 664 O O . ILE A 1 78 ? -0.250 6.450 5.542 1.00 91.38 78 ILE A O 1
ATOM 668 N N . PHE A 1 79 ? -0.699 4.614 6.748 1.00 92.06 79 PHE A N 1
ATOM 669 C CA . PHE A 1 79 ? 0.175 3.733 5.964 1.00 92.06 79 PHE A CA 1
ATOM 670 C C . PHE A 1 79 ? -0.220 3.702 4.487 1.00 92.06 79 PHE A C 1
ATOM 672 O O . PHE A 1 79 ? 0.631 3.854 3.617 1.00 92.06 79 PHE A O 1
ATOM 679 N N . CYS A 1 80 ? -1.513 3.542 4.203 1.00 92.50 80 CYS A N 1
ATOM 680 C CA . CYS A 1 80 ? -2.012 3.523 2.832 1.00 92.50 80 CYS A CA 1
ATOM 681 C C . CYS A 1 80 ? -1.767 4.860 2.127 1.00 92.50 80 CYS A C 1
ATOM 683 O O . CYS A 1 80 ? -1.331 4.868 0.982 1.00 92.50 80 CYS A O 1
ATOM 685 N N . PHE A 1 81 ? -1.996 5.979 2.817 1.00 93.19 81 PHE A N 1
ATOM 686 C CA . PHE A 1 81 ? -1.727 7.311 2.283 1.00 93.19 81 PHE A CA 1
ATOM 687 C C . PHE A 1 81 ? -0.249 7.499 1.922 1.00 93.19 81 PHE A C 1
ATOM 689 O O . PHE A 1 81 ? 0.050 7.982 0.836 1.00 93.19 81 PHE A O 1
ATOM 696 N N . LEU A 1 82 ? 0.674 7.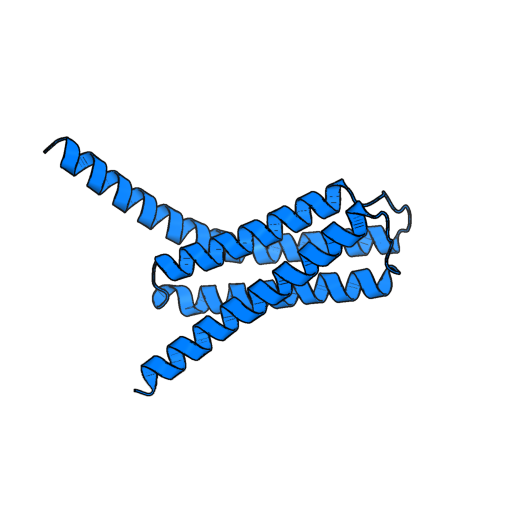064 2.788 1.00 94.62 82 LEU A N 1
ATOM 697 C CA . LEU A 1 82 ? 2.112 7.114 2.507 1.00 94.62 82 LEU A CA 1
ATOM 698 C C . LEU A 1 82 ? 2.487 6.278 1.278 1.00 94.62 82 LEU A C 1
ATOM 700 O O . LEU A 1 82 ? 3.261 6.743 0.450 1.00 94.62 82 LEU A O 1
ATOM 704 N N . ILE A 1 83 ? 1.916 5.080 1.132 1.00 93.69 83 ILE A N 1
ATOM 705 C CA . ILE A 1 83 ? 2.139 4.227 -0.044 1.00 93.69 83 ILE A CA 1
ATOM 706 C C . ILE A 1 83 ? 1.667 4.926 -1.328 1.00 93.69 83 ILE A C 1
ATOM 708 O O . ILE A 1 83 ? 2.425 5.001 -2.294 1.00 93.69 83 ILE A O 1
ATOM 712 N N . PHE A 1 84 ? 0.448 5.479 -1.332 1.00 92.25 84 PHE A N 1
ATOM 713 C CA . PHE A 1 84 ? -0.071 6.226 -2.483 1.00 92.25 84 PHE A CA 1
ATOM 714 C C . PHE A 1 84 ? 0.801 7.436 -2.818 1.00 92.25 84 PHE A C 1
ATOM 716 O O . PHE A 1 84 ? 1.128 7.648 -3.981 1.00 92.25 84 PHE A O 1
ATOM 723 N N . LEU A 1 85 ? 1.211 8.202 -1.805 1.00 93.25 85 LEU A N 1
ATOM 724 C CA . LEU A 1 85 ? 2.065 9.369 -1.991 1.00 93.25 85 LEU A CA 1
ATOM 725 C C . LEU A 1 85 ? 3.416 8.987 -2.608 1.00 93.25 85 LEU A C 1
ATOM 727 O O . LEU A 1 85 ? 3.851 9.633 -3.556 1.00 93.25 85 LEU A O 1
ATOM 731 N N . LEU A 1 86 ? 4.057 7.928 -2.105 1.00 93.31 86 LEU A N 1
ATOM 732 C CA . LEU A 1 86 ? 5.327 7.438 -2.645 1.00 93.31 86 LEU A CA 1
ATOM 733 C C . LEU A 1 86 ? 5.195 7.001 -4.102 1.00 93.31 86 LEU A C 1
ATOM 735 O O . LEU A 1 86 ? 6.060 7.336 -4.905 1.00 93.31 86 LEU A O 1
ATOM 739 N N . PHE A 1 87 ? 4.115 6.299 -4.455 1.00 90.69 87 PHE A N 1
ATOM 740 C CA . PHE A 1 87 ? 3.848 5.935 -5.844 1.00 90.69 87 PHE A CA 1
ATOM 741 C C . PHE A 1 87 ? 3.681 7.169 -6.738 1.00 90.69 87 PHE A C 1
ATOM 743 O O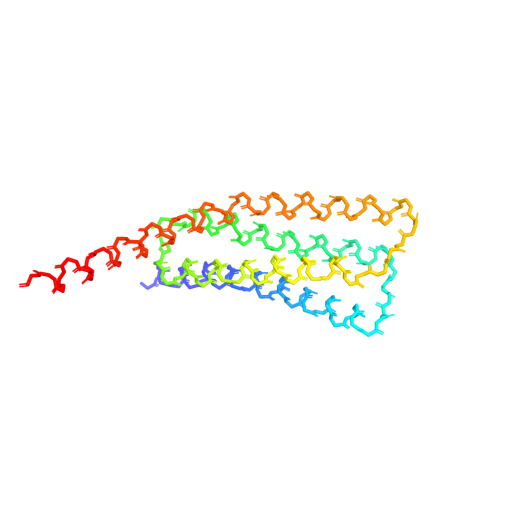 . PHE A 1 87 ? 4.283 7.225 -7.808 1.00 90.69 87 PHE A O 1
ATOM 750 N N . CYS A 1 88 ? 2.909 8.168 -6.296 1.00 88.62 88 CYS A N 1
ATOM 751 C CA . CYS A 1 88 ? 2.732 9.407 -7.051 1.00 88.62 88 CYS A CA 1
ATOM 752 C C . CYS A 1 88 ? 4.066 10.129 -7.270 1.00 88.62 88 CYS A C 1
ATOM 754 O O . CYS A 1 88 ? 4.362 10.513 -8.393 1.00 88.62 88 CYS A O 1
ATOM 756 N N . ILE A 1 89 ? 4.897 10.262 -6.230 1.00 89.94 89 ILE A N 1
ATOM 757 C CA . ILE A 1 89 ? 6.223 10.885 -6.361 1.00 89.94 89 ILE A CA 1
ATOM 758 C C . ILE A 1 89 ? 7.097 10.076 -7.321 1.00 89.94 89 ILE A C 1
ATOM 760 O O . ILE A 1 89 ? 7.694 10.656 -8.221 1.00 89.94 89 ILE A O 1
ATOM 764 N N . TYR A 1 90 ? 7.150 8.750 -7.157 1.00 87.31 90 TYR A N 1
ATOM 765 C CA . TYR A 1 90 ? 7.905 7.857 -8.037 1.00 87.31 90 TYR A CA 1
ATOM 766 C C . TYR A 1 90 ? 7.508 8.037 -9.507 1.00 87.31 90 TYR A C 1
ATOM 768 O O . TYR A 1 90 ? 8.384 8.140 -10.361 1.00 87.31 90 TYR A O 1
ATOM 776 N N . LYS A 1 91 ? 6.205 8.129 -9.798 1.00 84.31 91 LYS A N 1
ATOM 777 C CA . LYS A 1 91 ? 5.693 8.333 -11.157 1.00 84.31 91 LYS A CA 1
ATOM 778 C C . LYS A 1 91 ? 6.188 9.645 -11.779 1.00 84.31 91 LYS A C 1
ATOM 780 O O . LYS A 1 91 ? 6.501 9.650 -12.962 1.00 84.31 91 LYS A O 1
ATOM 785 N N . GLU A 1 92 ? 6.269 10.724 -11.002 1.00 84.88 92 GLU A N 1
ATOM 786 C CA . GLU A 1 92 ? 6.710 12.040 -11.494 1.00 84.88 92 GLU A CA 1
ATOM 787 C C . GLU A 1 92 ? 8.216 12.099 -11.785 1.00 84.88 92 GLU A C 1
ATOM 789 O O . GLU A 1 92 ? 8.645 12.802 -12.696 1.00 84.88 92 GLU A O 1
ATOM 794 N N . ILE A 1 93 ? 9.031 11.372 -11.017 1.00 83.56 93 ILE A N 1
ATOM 795 C CA . ILE A 1 93 ? 10.496 11.398 -11.165 1.00 83.56 93 ILE A CA 1
ATOM 796 C C . ILE A 1 93 ? 11.035 10.306 -12.091 1.00 83.56 93 ILE A C 1
ATOM 798 O O . ILE A 1 93 ? 12.201 10.356 -12.480 1.00 83.56 93 ILE A O 1
ATOM 802 N N . MET A 1 94 ? 10.229 9.291 -12.416 1.00 73.88 94 MET A N 1
ATOM 803 C CA . MET A 1 94 ? 10.666 8.216 -13.296 1.00 73.88 94 MET A CA 1
ATOM 804 C C . MET A 1 94 ? 10.890 8.780 -14.709 1.00 73.88 94 MET A C 1
ATOM 806 O O . MET A 1 94 ? 9.993 9.426 -15.256 1.00 73.88 94 MET A O 1
ATOM 810 N N . PRO A 1 95 ? 12.057 8.535 -15.333 1.00 64.88 95 PRO A N 1
ATOM 811 C CA . PRO A 1 95 ? 12.307 8.998 -16.690 1.00 64.88 95 PRO A CA 1
ATOM 812 C C . PRO A 1 95 ? 11.262 8.416 -17.644 1.00 64.88 95 PRO A C 1
ATOM 814 O O . PRO A 1 95 ? 10.921 7.234 -17.560 1.00 64.88 95 PRO A O 1
ATOM 817 N N . ILE A 1 96 ? 10.762 9.250 -18.559 1.00 64.44 96 ILE A N 1
ATOM 818 C CA . ILE A 1 96 ? 9.810 8.835 -19.592 1.00 64.44 96 ILE A CA 1
ATOM 819 C C . ILE A 1 96 ? 10.500 7.783 -20.460 1.00 64.44 96 ILE A C 1
ATOM 821 O O . ILE A 1 96 ? 11.435 8.080 -21.200 1.00 64.44 96 ILE A O 1
ATOM 825 N N . GLN A 1 97 ? 10.056 6.536 -20.337 1.00 66.62 97 GLN A N 1
ATOM 826 C CA . GLN A 1 97 ? 10.511 5.440 -21.182 1.00 66.62 97 GLN A CA 1
ATOM 827 C C . GLN A 1 97 ? 9.526 5.290 -22.341 1.00 66.62 97 GLN A C 1
ATOM 829 O O . GLN A 1 97 ? 8.327 5.097 -22.131 1.00 66.62 97 GLN A O 1
ATOM 834 N N . ASP A 1 98 ? 10.028 5.395 -23.572 1.00 65.12 98 ASP A N 1
ATOM 835 C CA . ASP A 1 98 ? 9.179 5.398 -24.767 1.00 65.12 98 ASP A CA 1
ATOM 836 C C . ASP A 1 98 ? 8.683 4.018 -25.211 1.00 65.12 98 ASP A C 1
ATOM 838 O O . ASP A 1 98 ? 7.821 3.927 -26.090 1.00 65.12 98 ASP A O 1
ATOM 842 N N . ASP A 1 99 ? 9.160 2.964 -24.553 1.00 77.12 99 ASP A N 1
ATOM 843 C CA . ASP A 1 99 ? 8.765 1.585 -24.801 1.00 77.12 99 ASP A CA 1
ATOM 844 C C . ASP A 1 99 ? 7.266 1.355 -24.509 1.00 77.12 99 ASP A C 1
ATOM 846 O O . ASP A 1 99 ? 6.739 1.686 -23.439 1.00 77.12 99 ASP A O 1
ATOM 850 N N . ILE A 1 100 ? 6.573 0.753 -25.479 1.00 78.19 100 ILE A N 1
ATOM 851 C CA . ILE A 1 100 ? 5.153 0.392 -25.408 1.00 78.19 100 ILE A CA 1
ATOM 852 C C . ILE A 1 100 ? 4.880 -0.523 -24.208 1.00 78.19 100 ILE A C 1
ATOM 854 O O . ILE A 1 100 ? 3.872 -0.339 -23.524 1.00 78.19 100 ILE A O 1
ATOM 858 N N . TYR A 1 101 ? 5.775 -1.470 -23.909 1.00 76.62 101 TYR A N 1
ATOM 859 C CA . TYR A 1 101 ? 5.594 -2.384 -22.781 1.00 76.62 101 TYR A CA 1
ATOM 860 C C . TYR A 1 101 ? 5.577 -1.621 -21.453 1.00 76.62 101 TYR A C 1
ATOM 862 O O . TYR A 1 101 ? 4.704 -1.850 -20.617 1.00 76.62 101 TYR A O 1
ATOM 870 N N . VAL A 1 102 ? 6.472 -0.646 -21.284 1.00 76.62 102 VAL A N 1
ATOM 871 C CA . VAL A 1 102 ? 6.554 0.175 -20.066 1.00 76.62 102 VAL A CA 1
ATOM 872 C C . VAL A 1 102 ? 5.302 1.040 -19.897 1.00 76.62 102 VAL A C 1
ATOM 874 O O . VAL A 1 102 ? 4.754 1.125 -18.797 1.00 76.62 102 VAL A O 1
ATOM 877 N N . LYS A 1 103 ? 4.778 1.607 -20.993 1.00 79.19 103 LYS A N 1
ATOM 878 C CA . LYS A 1 103 ? 3.513 2.363 -20.996 1.00 79.19 103 LYS A CA 1
ATOM 879 C C . LYS A 1 103 ? 2.328 1.499 -20.542 1.00 79.19 103 LYS A C 1
ATOM 881 O O . LYS A 1 103 ? 1.549 1.932 -19.693 1.00 79.19 103 LYS A O 1
ATOM 886 N N . VAL A 1 104 ? 2.223 0.263 -21.039 1.00 82.56 104 VAL A N 1
ATOM 887 C CA . VAL A 1 104 ? 1.174 -0.687 -20.620 1.00 82.56 104 VAL A CA 1
ATOM 888 C C . VAL A 1 104 ? 1.302 -1.040 -19.136 1.00 82.56 104 VAL A C 1
ATOM 890 O O . VAL A 1 104 ? 0.310 -0.984 -18.407 1.00 82.56 104 VAL A O 1
ATOM 893 N N . PHE A 1 105 ? 2.509 -1.349 -18.651 1.00 81.69 105 PHE A N 1
ATOM 894 C CA . PHE A 1 105 ? 2.713 -1.685 -17.238 1.00 81.69 105 PHE A CA 1
ATOM 895 C C . PHE A 1 105 ? 2.433 -0.511 -16.298 1.00 81.69 105 PHE A C 1
ATOM 897 O O . PHE A 1 105 ? 1.855 -0.717 -15.230 1.00 81.69 105 PHE A O 1
ATOM 904 N N . ASN A 1 106 ? 2.752 0.719 -16.701 1.00 80.56 106 ASN A N 1
ATOM 905 C CA . ASN A 1 106 ? 2.370 1.909 -15.945 1.00 80.56 106 ASN A CA 1
ATOM 906 C C . ASN A 1 106 ? 0.845 2.070 -15.864 1.00 80.56 106 ASN A C 1
ATOM 908 O O . ASN A 1 106 ? 0.322 2.296 -14.773 1.00 80.56 106 ASN A O 1
ATOM 912 N N . GLY A 1 107 ? 0.118 1.831 -16.960 1.00 83.31 107 GLY A N 1
ATOM 913 C CA . GLY A 1 107 ? -1.349 1.800 -16.938 1.00 83.31 107 GLY A CA 1
ATOM 914 C C . GLY A 1 107 ? -1.912 0.736 -15.985 1.00 83.31 107 GLY A C 1
ATOM 915 O O . GLY A 1 107 ? -2.840 1.002 -15.222 1.00 83.31 107 GLY A O 1
ATOM 916 N N . ILE A 1 108 ? -1.308 -0.457 -15.952 1.00 84.31 108 ILE A N 1
ATOM 917 C CA . ILE A 1 108 ? -1.693 -1.523 -15.013 1.00 84.31 108 ILE A CA 1
ATOM 918 C C . ILE A 1 108 ? -1.452 -1.090 -13.557 1.00 84.31 108 ILE A C 1
ATOM 920 O O . ILE A 1 108 ? -2.320 -1.298 -12.707 1.00 84.31 108 ILE A O 1
ATOM 924 N N . ARG A 1 109 ? -0.313 -0.454 -13.246 1.00 84.81 109 ARG A N 1
ATOM 925 C CA . ARG A 1 109 ? -0.021 0.064 -11.893 1.00 84.81 109 ARG A CA 1
ATOM 926 C C . ARG A 1 109 ? -1.069 1.066 -11.431 1.00 84.81 109 ARG A C 1
ATOM 928 O O . ARG A 1 109 ? -1.537 0.978 -10.299 1.00 84.81 109 ARG A O 1
ATOM 935 N N . GLU A 1 110 ? -1.455 1.986 -12.306 1.00 85.50 110 GLU A N 1
ATOM 936 C CA . GLU A 1 110 ? -2.488 2.980 -12.016 1.00 85.50 110 GLU A CA 1
ATOM 937 C C . GLU A 1 110 ? -3.855 2.337 -11.795 1.00 85.50 110 GLU A C 1
ATOM 939 O O . GLU A 1 110 ? -4.568 2.707 -10.863 1.00 85.50 110 GLU A O 1
ATOM 944 N N . PHE A 1 111 ? -4.203 1.322 -12.586 1.00 88.75 111 PHE A N 1
ATOM 945 C CA . PHE A 1 111 ? -5.433 0.567 -12.379 1.00 88.75 111 PHE A CA 1
ATOM 946 C C . PHE A 1 111 ? -5.472 -0.091 -10.990 1.00 88.75 111 PHE A C 1
ATOM 948 O O . PHE A 1 111 ? -6.456 0.048 -10.262 1.00 88.75 111 PHE A O 1
ATOM 955 N N . PHE A 1 112 ? -4.389 -0.751 -10.570 1.00 87.94 112 PHE A N 1
ATOM 956 C CA . PHE A 1 112 ? -4.314 -1.349 -9.233 1.00 87.94 112 PHE A CA 1
ATOM 957 C C . PHE A 1 112 ? -4.320 -0.311 -8.111 1.00 87.94 112 PHE A C 1
ATOM 959 O O . PHE A 1 112 ? -4.969 -0.525 -7.082 1.00 87.94 112 PHE A O 1
ATOM 966 N N . MET A 1 113 ? -3.651 0.826 -8.312 1.00 89.56 113 MET A N 1
ATOM 967 C CA . MET A 1 113 ? -3.732 1.967 -7.406 1.00 89.56 113 MET A CA 1
ATOM 968 C C . MET A 1 113 ? -5.193 2.400 -7.217 1.00 89.56 113 MET A C 1
ATOM 970 O O . MET A 1 113 ? -5.658 2.506 -6.082 1.00 89.56 113 MET A O 1
ATOM 974 N N . LEU A 1 114 ? -5.933 2.598 -8.312 1.00 88.75 114 LEU A N 1
ATOM 975 C CA . LEU A 1 114 ? -7.339 3.005 -8.283 1.00 88.75 114 LEU A CA 1
ATOM 976 C C . LEU A 1 114 ? -8.221 1.968 -7.577 1.00 88.75 114 LEU A C 1
ATOM 978 O O . LEU A 1 114 ? -9.021 2.330 -6.715 1.00 88.75 114 LEU A O 1
ATOM 982 N N . MET A 1 115 ? -8.036 0.679 -7.868 1.00 88.25 115 MET A N 1
ATOM 983 C CA . MET A 1 115 ? -8.771 -0.400 -7.197 1.00 88.25 115 MET A CA 1
ATOM 984 C C . MET A 1 115 ? -8.531 -0.398 -5.681 1.00 88.25 115 MET A C 1
ATOM 986 O O . MET A 1 115 ? -9.475 -0.499 -4.895 1.00 88.25 115 MET A O 1
ATOM 990 N N . ASN A 1 116 ? -7.282 -0.214 -5.250 1.00 89.62 116 ASN A N 1
ATOM 991 C CA . ASN A 1 116 ? -6.939 -0.088 -3.835 1.00 89.62 116 ASN A CA 1
ATOM 992 C C . ASN A 1 116 ? -7.504 1.202 -3.214 1.00 89.62 116 ASN A C 1
ATOM 994 O O . ASN A 1 116 ? -7.934 1.195 -2.056 1.00 89.62 116 ASN A O 1
ATOM 998 N N . ALA A 1 117 ? -7.567 2.295 -3.978 1.00 87.44 117 ALA A N 1
ATOM 999 C CA . ALA A 1 117 ? -8.105 3.574 -3.524 1.00 87.44 117 ALA A CA 1
ATOM 1000 C C . ALA A 1 117 ? -9.596 3.484 -3.154 1.00 87.44 117 ALA A C 1
ATOM 1002 O O . ALA A 1 117 ? -10.018 4.132 -2.195 1.00 87.44 117 ALA A O 1
ATOM 1003 N N . VAL A 1 118 ? -10.379 2.631 -3.826 1.00 88.06 118 VAL A N 1
ATOM 1004 C CA . VAL A 1 118 ? -11.793 2.383 -3.479 1.00 88.06 118 VAL A CA 1
ATOM 1005 C C . VAL A 1 118 ? -11.922 1.852 -2.046 1.00 88.06 118 VAL A C 1
ATOM 1007 O O . VAL A 1 118 ? -12.664 2.406 -1.229 1.00 88.06 118 VAL A O 1
ATOM 1010 N N . TYR A 1 119 ? -11.157 0.815 -1.695 1.00 85.44 119 TYR A N 1
ATOM 1011 C CA . TYR A 1 119 ? -11.181 0.243 -0.344 1.00 85.44 119 TYR A CA 1
ATOM 1012 C C . TYR A 1 119 ? -10.612 1.210 0.695 1.00 85.44 119 TYR A C 1
ATOM 1014 O O . TYR A 1 119 ? -11.194 1.378 1.772 1.00 85.44 119 TYR A O 1
ATOM 1022 N N . PHE A 1 120 ? -9.519 1.895 0.360 1.00 88.12 120 PHE A N 1
ATOM 1023 C CA . PHE A 1 120 ? -8.928 2.930 1.202 1.00 88.12 120 PHE A CA 1
ATOM 1024 C C . PHE A 1 120 ? -9.915 4.065 1.512 1.00 88.12 120 PHE A C 1
ATOM 1026 O O . PHE A 1 120 ? -10.084 4.422 2.679 1.00 88.12 120 PHE A O 1
ATOM 1033 N N . GLY A 1 121 ? -10.631 4.578 0.508 1.00 84.88 121 GLY A N 1
ATOM 1034 C CA . GLY A 1 121 ? -11.592 5.670 0.659 1.00 84.88 121 GLY A CA 1
ATOM 1035 C C . GLY A 1 121 ? -12.690 5.347 1.673 1.00 84.88 121 GLY A C 1
ATOM 1036 O O . GLY A 1 121 ? -13.017 6.164 2.533 1.00 84.88 121 GLY A O 1
ATOM 1037 N N . THR A 1 122 ? -13.203 4.114 1.668 1.00 85.69 122 THR A N 1
ATOM 1038 C CA . THR A 1 122 ? -14.214 3.700 2.657 1.00 85.69 122 THR A CA 1
ATOM 1039 C C . THR A 1 122 ? -13.680 3.651 4.095 1.00 85.69 122 THR A C 1
ATOM 1041 O O . THR A 1 122 ? -14.414 3.964 5.038 1.00 85.69 122 THR A O 1
ATOM 1044 N N . LEU A 1 123 ? -12.411 3.274 4.295 1.00 85.12 123 LEU A N 1
ATOM 1045 C CA . LEU A 1 123 ? -11.756 3.298 5.608 1.00 85.12 123 LEU A CA 1
ATOM 1046 C C . LEU A 1 123 ? -11.478 4.737 6.057 1.00 85.12 123 LEU A C 1
ATOM 1048 O O . LEU A 1 123 ? -11.758 5.082 7.207 1.00 85.12 123 LEU A O 1
ATOM 1052 N N . LEU A 1 124 ? -10.997 5.574 5.139 1.00 88.62 124 LEU A N 1
ATOM 1053 C CA . LEU A 1 124 ? -10.721 6.991 5.350 1.00 88.62 124 LEU A CA 1
ATOM 1054 C C . LEU A 1 124 ? -11.984 7.755 5.782 1.00 88.62 124 LEU A C 1
ATOM 1056 O O . LEU A 1 124 ? -11.960 8.452 6.794 1.00 88.62 124 LEU A O 1
ATOM 1060 N N . LEU A 1 125 ? -13.117 7.549 5.103 1.00 88.62 125 LEU A N 1
ATOM 1061 C CA . LEU A 1 125 ? -14.404 8.160 5.463 1.00 88.62 125 LEU A CA 1
ATOM 1062 C C . LEU A 1 125 ? -14.860 7.789 6.882 1.00 88.62 125 LEU A C 1
ATOM 1064 O O . LEU A 1 125 ? -15.359 8.639 7.620 1.00 88.62 125 LEU A O 1
ATOM 1068 N N . LYS A 1 126 ? -14.668 6.529 7.302 1.00 86.06 126 LYS A N 1
ATOM 1069 C CA . LYS A 1 126 ? -15.003 6.088 8.670 1.00 86.06 126 LYS A CA 1
ATOM 1070 C C . LYS A 1 126 ? -14.147 6.786 9.726 1.00 86.06 126 LYS A C 1
ATOM 1072 O O . LYS A 1 126 ? -14.666 7.102 10.795 1.00 86.06 126 LYS A O 1
ATOM 1077 N N . VAL A 1 127 ? -12.867 7.010 9.435 1.00 87.69 127 VAL A N 1
ATOM 1078 C CA . VAL A 1 127 ? -11.954 7.762 10.308 1.00 87.69 127 VAL A CA 1
ATOM 1079 C C . VAL A 1 127 ? -12.376 9.230 10.377 1.00 87.69 127 VAL A C 1
ATOM 1081 O O . VAL A 1 127 ? -12.592 9.752 11.469 1.00 87.69 127 VAL A O 1
ATOM 1084 N N . PHE A 1 128 ? -12.596 9.880 9.230 1.00 87.31 128 PHE A N 1
ATOM 1085 C CA . PHE A 1 128 ? -13.027 11.279 9.195 1.00 87.31 128 PHE A CA 1
ATOM 1086 C C . PHE A 1 128 ? -14.335 11.511 9.942 1.00 87.31 128 PHE A C 1
ATOM 1088 O O . PHE A 1 128 ? -14.426 12.460 10.715 1.00 87.31 128 PHE A O 1
ATOM 1095 N N . LYS A 1 129 ? -15.324 10.624 9.780 1.00 87.88 129 LYS A N 1
ATOM 1096 C CA . LYS A 1 129 ? -16.611 10.743 10.475 1.00 87.88 129 LYS A CA 1
ATOM 1097 C C . LYS A 1 129 ? -16.445 10.773 11.997 1.00 87.88 129 LYS A C 1
ATOM 1099 O O . LYS A 1 129 ? -17.071 11.588 12.668 1.00 87.88 129 LYS A O 1
ATOM 1104 N N . VAL A 1 130 ? -15.619 9.886 12.554 1.00 86.38 130 VAL A N 1
ATOM 1105 C CA . VAL A 1 130 ? -15.395 9.831 14.007 1.00 86.38 130 VAL A CA 1
ATOM 1106 C C . VAL A 1 130 ? -14.581 11.034 14.484 1.00 86.38 130 VAL A C 1
ATOM 1108 O O . VAL A 1 130 ? -14.932 11.628 15.501 1.00 86.38 130 VAL A O 1
ATOM 1111 N N . ASN A 1 131 ? -13.556 11.447 13.735 1.00 84.81 131 ASN A N 1
ATOM 1112 C CA . ASN A 1 131 ? -12.782 12.647 14.064 1.00 84.81 131 ASN A CA 1
ATOM 1113 C C . ASN A 1 131 ? -13.628 13.925 14.019 1.00 84.81 131 ASN A C 1
ATOM 1115 O O . ASN A 1 131 ? -13.506 14.766 14.907 1.00 84.81 131 ASN A O 1
ATOM 1119 N N . TYR A 1 132 ? -14.546 14.036 13.059 1.00 85.19 132 TYR A N 1
ATOM 1120 C CA . TYR A 1 132 ? -15.503 15.136 12.987 1.00 85.19 132 TYR A CA 1
ATOM 1121 C C . TYR A 1 132 ? -16.418 15.186 14.218 1.00 85.19 132 TYR A C 1
ATOM 1123 O O . TYR A 1 132 ? -16.497 16.224 14.870 1.00 85.19 132 TYR A O 1
ATOM 1131 N N . MET A 1 133 ? -17.035 14.059 14.599 1.00 86.81 133 MET A N 1
ATOM 1132 C CA . MET A 1 133 ? -17.890 13.993 15.796 1.00 86.81 133 MET A CA 1
ATOM 1133 C C . MET A 1 133 ? -17.117 14.329 17.081 1.00 86.81 133 MET A C 1
ATOM 1135 O O . MET A 1 133 ? -17.615 15.057 17.937 1.00 86.81 133 MET A O 1
ATOM 1139 N N . ASN A 1 134 ? -15.877 13.849 17.211 1.00 85.00 134 ASN A N 1
ATOM 1140 C CA . ASN A 1 134 ? -15.027 14.170 18.359 1.00 85.00 134 ASN A CA 1
ATOM 1141 C C . ASN A 1 134 ? -14.691 15.665 18.435 1.00 85.00 134 ASN A C 1
ATOM 1143 O O . ASN A 1 134 ? -14.654 16.225 19.529 1.00 85.00 134 ASN A O 1
ATOM 1147 N N . ASN A 1 135 ? -14.454 16.311 17.292 1.00 81.88 135 ASN A N 1
ATOM 1148 C CA . ASN A 1 135 ? -14.191 17.746 17.241 1.00 81.88 135 ASN A CA 1
ATOM 1149 C C . ASN A 1 135 ? -15.452 18.571 17.518 1.00 81.88 135 ASN A C 1
ATOM 1151 O O . ASN A 1 135 ? -15.366 19.530 18.277 1.00 81.88 135 ASN A O 1
ATOM 1155 N N . GLN A 1 136 ? -16.621 18.175 17.006 1.00 80.25 136 GLN A N 1
ATOM 1156 C CA . GLN A 1 136 ? -17.889 18.830 17.352 1.00 80.25 136 GLN A CA 1
ATOM 1157 C C . GLN A 1 136 ? -18.182 18.765 18.856 1.00 80.25 136 GLN A C 1
ATOM 1159 O O . GLN A 1 136 ? -18.492 19.789 19.452 1.00 80.25 136 GLN A O 1
ATOM 1164 N N . ASN A 1 137 ? -17.989 17.604 19.488 1.00 76.06 137 ASN A N 1
ATOM 1165 C CA . ASN A 1 137 ? -18.182 17.437 20.934 1.00 76.06 137 ASN A CA 1
ATOM 1166 C C . ASN A 1 137 ? -17.163 18.214 21.783 1.00 76.06 137 ASN A C 1
ATOM 1168 O O . ASN A 1 137 ? -17.428 18.524 22.942 1.00 76.06 137 ASN A O 1
ATOM 1172 N N . LYS A 1 138 ? -15.965 18.484 21.249 1.00 73.75 138 LYS A N 1
ATOM 1173 C CA . LYS A 1 138 ? -14.999 19.378 21.902 1.00 73.75 138 LYS A CA 1
ATOM 1174 C C . LYS A 1 138 ? -15.434 20.828 21.790 1.00 73.75 138 LYS A C 1
ATOM 1176 O O . LYS A 1 138 ? -15.315 21.548 22.768 1.00 73.75 138 LYS A O 1
ATOM 1181 N N . ILE A 1 139 ? -15.922 21.233 20.619 1.00 65.31 139 ILE A N 1
ATOM 1182 C CA . ILE A 1 139 ? -16.414 22.589 20.390 1.00 65.31 139 ILE A CA 1
ATOM 1183 C C . ILE A 1 139 ? -17.620 22.844 21.291 1.00 65.31 139 ILE A C 1
ATOM 1185 O O . ILE A 1 139 ? -17.568 23.794 22.051 1.00 65.31 139 ILE A O 1
ATOM 1189 N N . SER A 1 140 ? -18.639 21.979 21.311 1.00 56.59 140 SER A N 1
ATOM 1190 C CA . SER A 1 140 ? -19.826 22.180 22.159 1.00 56.59 140 SER A CA 1
ATOM 1191 C C . SER A 1 140 ? -19.472 22.372 23.640 1.00 56.59 140 SER A C 1
ATOM 1193 O O . SER A 1 140 ? -19.970 23.294 24.262 1.00 56.59 140 SER A O 1
ATOM 1195 N N . LYS A 1 141 ? -18.513 21.598 24.166 1.00 60.03 141 LYS A N 1
ATOM 1196 C CA . LYS A 1 141 ? -18.021 21.709 25.55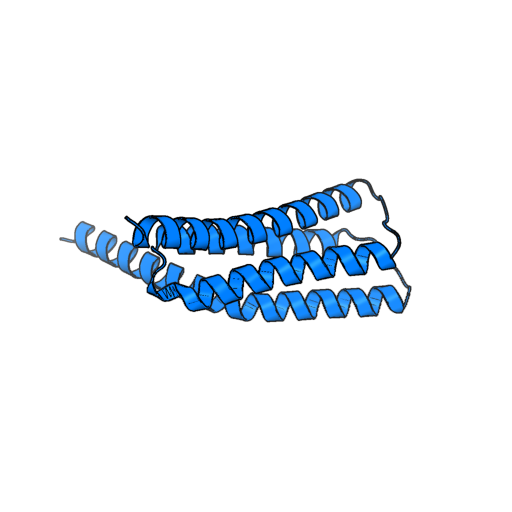3 1.00 60.03 141 LYS A CA 1
ATOM 1197 C C . LYS A 1 141 ? -17.194 22.960 25.868 1.00 60.03 141 LYS A C 1
ATOM 1199 O O . LYS A 1 141 ? -16.863 23.167 27.025 1.00 60.03 141 LYS A O 1
ATOM 1204 N N . ILE A 1 142 ? -16.759 23.716 24.861 1.00 62.59 142 ILE A N 1
ATOM 1205 C CA . ILE A 1 142 ? -16.091 25.015 25.053 1.00 62.59 142 ILE A CA 1
ATOM 1206 C C . ILE A 1 142 ? -17.134 26.137 25.182 1.00 62.59 142 ILE A C 1
ATOM 1208 O O . ILE A 1 142 ? -16.824 27.192 25.726 1.00 62.59 142 ILE A O 1
ATOM 1212 N N . TRP A 1 143 ? -18.346 25.917 24.666 1.00 53.38 143 TRP A N 1
ATOM 1213 C CA . TRP A 1 143 ? -19.451 26.877 24.700 1.00 53.38 143 TRP A CA 1
ATOM 1214 C C . TRP A 1 143 ? -20.465 26.608 25.828 1.00 53.38 143 TRP A C 1
ATOM 1216 O O . TRP A 1 143 ? -21.332 27.455 26.038 1.00 53.38 143 TRP A O 1
ATOM 1226 N N . ASP A 1 144 ? -20.344 25.475 26.530 1.00 49.22 144 ASP A N 1
ATOM 1227 C CA . ASP A 1 144 ? -21.039 25.149 27.789 1.00 49.22 144 ASP A CA 1
ATOM 1228 C C . ASP A 1 144 ? -20.208 25.603 29.003 1.00 49.22 144 ASP A C 1
ATOM 1230 O O . ASP A 1 144 ? -20.806 26.118 29.976 1.00 49.22 144 ASP A O 1
#

Sequence (144 aa):
MFNKLSKMNKLYFIYTYLSASLMIWIFYLFLAINNISLFWFFDAIISFLSWLLMGAALTYSYSLSRFLSHKHREKITIFCFLIFLLFCIYKEIMPIQDDIYVKVFNGIREFFMLMNAVYFGTLLLKVFKVNYMNNQNKISKIWD

Radius of gyration: 18.36 Å; chains: 1; bounding box: 41×44×53 Å

Organism: Glaesserella parasuis (NCBI:txid738)